Protein AF-W9V8A5-F1 (afdb_monomer_lite)

Structure (mmCIF, N/CA/C/O backbone):
data_AF-W9V8A5-F1
#
_entry.id   AF-W9V8A5-F1
#
loop_
_atom_site.group_PDB
_atom_site.id
_atom_site.type_symbol
_atom_site.label_atom_id
_atom_site.label_alt_id
_atom_site.label_comp_id
_atom_site.label_asym_id
_atom_site.label_entity_id
_atom_site.label_seq_id
_atom_site.pdbx_PDB_ins_code
_atom_site.Cartn_x
_atom_site.Cartn_y
_atom_site.Cartn_z
_atom_site.occupancy
_atom_site.B_iso_or_equiv
_atom_site.auth_seq_id
_atom_site.auth_comp_id
_atom_site.auth_asym_id
_atom_site.auth_atom_id
_atom_site.pdbx_PDB_model_num
ATOM 1 N N . MET A 1 1 ? -21.405 5.929 7.098 1.00 47.44 1 MET A N 1
ATOM 2 C CA . MET A 1 1 ? -20.508 4.922 6.496 1.00 47.44 1 MET A CA 1
ATOM 3 C C . MET A 1 1 ? -19.556 4.463 7.581 1.00 47.44 1 MET A C 1
ATOM 5 O O . MET A 1 1 ? -18.737 5.263 8.010 1.00 47.44 1 MET A O 1
ATOM 9 N N . THR A 1 2 ? -19.714 3.240 8.081 1.00 57.81 2 THR A N 1
ATOM 10 C CA . THR A 1 2 ? -18.760 2.646 9.027 1.00 57.81 2 THR A CA 1
ATOM 11 C C . THR A 1 2 ? -17.663 2.013 8.189 1.00 57.81 2 THR A C 1
ATOM 13 O O . THR A 1 2 ? -17.929 1.072 7.448 1.00 57.81 2 THR A O 1
ATOM 16 N N . ILE A 1 3 ? -16.465 2.584 8.217 1.00 60.41 3 ILE A N 1
ATOM 17 C CA . ILE A 1 3 ? -15.320 1.978 7.547 1.00 60.41 3 ILE A CA 1
ATOM 18 C C . ILE A 1 3 ? -14.731 0.967 8.525 1.00 60.41 3 ILE A C 1
ATOM 20 O O . ILE A 1 3 ? -14.275 1.335 9.606 1.00 60.41 3 ILE A O 1
ATOM 24 N N . GLU A 1 4 ? -14.776 -0.312 8.168 1.00 75.81 4 GLU A N 1
ATOM 25 C CA . GLU A 1 4 ? -14.168 -1.359 8.980 1.00 75.81 4 GLU A CA 1
ATOM 26 C C . GLU A 1 4 ? -12.642 -1.289 8.852 1.00 75.81 4 GLU A C 1
ATOM 28 O O . GLU A 1 4 ? -12.097 -1.280 7.746 1.00 75.81 4 GLU A O 1
ATOM 33 N N . VAL A 1 5 ? -11.935 -1.281 9.984 1.00 77.38 5 VAL A N 1
ATOM 34 C CA . VAL A 1 5 ? -10.460 -1.262 10.022 1.00 77.38 5 VAL A CA 1
ATOM 35 C C . VAL A 1 5 ? -9.863 -2.424 9.224 1.00 77.38 5 VAL A C 1
ATOM 37 O O . VAL A 1 5 ? -8.856 -2.253 8.545 1.00 77.38 5 VAL A O 1
ATOM 40 N N . GLY A 1 6 ? -10.526 -3.585 9.222 1.00 79.19 6 GLY A N 1
ATOM 41 C CA . GLY A 1 6 ? -10.126 -4.735 8.406 1.00 79.19 6 GLY A CA 1
ATOM 42 C C . GLY A 1 6 ? -10.168 -4.466 6.897 1.00 79.19 6 GLY A C 1
ATOM 43 O O . GLY A 1 6 ? -9.280 -4.917 6.171 1.00 79.19 6 GLY A O 1
ATOM 44 N N . ALA A 1 7 ? -11.143 -3.688 6.416 1.00 85.56 7 ALA A N 1
ATOM 45 C CA . ALA A 1 7 ? -11.234 -3.309 5.007 1.00 85.56 7 ALA A CA 1
ATOM 46 C C . ALA A 1 7 ? -10.115 -2.332 4.610 1.00 85.56 7 ALA A C 1
ATOM 48 O O . ALA A 1 7 ? -9.535 -2.474 3.534 1.00 85.56 7 ALA A O 1
ATOM 49 N N . LEU A 1 8 ? -9.763 -1.395 5.498 1.00 84.62 8 LEU A N 1
ATOM 50 C CA . LEU A 1 8 ? -8.642 -0.471 5.293 1.00 84.62 8 LEU A CA 1
ATOM 51 C C . LEU A 1 8 ? -7.296 -1.194 5.274 1.00 84.62 8 LEU A C 1
ATOM 53 O O . LEU A 1 8 ? -6.511 -0.975 4.357 1.00 84.62 8 LEU A O 1
ATOM 57 N N . LEU A 1 9 ? -7.060 -2.101 6.225 1.00 85.56 9 LEU A N 1
ATOM 58 C CA . LEU A 1 9 ? -5.851 -2.930 6.258 1.00 85.56 9 LEU A CA 1
ATOM 59 C C . LEU A 1 9 ? -5.725 -3.781 4.989 1.00 85.56 9 LEU A C 1
ATOM 61 O O . LEU A 1 9 ? -4.660 -3.838 4.383 1.00 85.56 9 LEU A O 1
ATOM 65 N N . SER A 1 10 ? -6.830 -4.377 4.537 1.00 88.31 10 SER A N 1
ATOM 66 C CA . SER A 1 10 ? -6.853 -5.165 3.300 1.00 88.31 10 SER A CA 1
ATOM 67 C C . SER A 1 10 ? -6.564 -4.313 2.061 1.00 88.31 10 SER A C 1
ATOM 69 O O . SER A 1 10 ? -5.875 -4.766 1.149 1.00 88.31 10 SER A O 1
ATOM 71 N N . ALA A 1 11 ? -7.094 -3.087 2.001 1.00 88.69 11 ALA A N 1
ATOM 72 C CA . ALA A 1 11 ? -6.797 -2.149 0.921 1.00 88.69 11 ALA A CA 1
ATOM 73 C C . ALA A 1 11 ? -5.322 -1.721 0.946 1.00 88.69 11 ALA A C 1
ATOM 75 O O . ALA A 1 11 ? -4.677 -1.709 -0.098 1.00 88.69 11 ALA A O 1
ATOM 76 N N . LEU A 1 12 ? -4.773 -1.460 2.136 1.00 89.75 12 LEU A N 1
ATOM 77 C CA . LEU A 1 12 ? -3.369 -1.112 2.329 1.00 89.75 12 LEU A CA 1
ATOM 78 C C . LEU A 1 12 ? -2.437 -2.208 1.792 1.00 89.75 12 LEU A C 1
ATOM 80 O O . LEU A 1 12 ? -1.559 -1.925 0.980 1.00 89.75 12 LEU A O 1
ATOM 84 N N . SER A 1 13 ? -2.674 -3.463 2.189 1.00 91.00 13 SER A N 1
ATOM 85 C CA . SER A 1 13 ? -1.879 -4.606 1.729 1.00 91.00 13 SER A CA 1
ATOM 86 C C . SER A 1 13 ? -1.966 -4.804 0.216 1.00 91.00 13 SER A C 1
ATOM 88 O O . SER A 1 13 ? -0.960 -5.107 -0.419 1.00 91.00 13 SER A O 1
ATOM 90 N N . LYS A 1 14 ? -3.142 -4.582 -0.388 1.00 91.69 14 LYS A N 1
ATOM 91 C CA . LYS A 1 14 ? -3.307 -4.662 -1.848 1.00 91.69 14 LYS A CA 1
ATOM 92 C C . LYS A 1 14 ? -2.484 -3.609 -2.585 1.00 91.69 14 LYS A C 1
ATOM 94 O O . LYS A 1 14 ? -1.873 -3.931 -3.603 1.00 91.69 14 LYS A O 1
ATOM 99 N N . GLU A 1 15 ? -2.471 -2.371 -2.096 1.00 90.06 15 GLU A N 1
ATOM 100 C CA . GLU A 1 15 ? -1.665 -1.307 -2.702 1.00 90.06 15 GLU A CA 1
ATOM 101 C C . GLU A 1 15 ? -0.165 -1.590 -2.549 1.00 90.06 15 GLU A C 1
ATOM 103 O O . GLU A 1 15 ? 0.579 -1.431 -3.515 1.00 90.06 15 GLU A O 1
ATOM 108 N N . GLU A 1 16 ? 0.273 -2.088 -1.388 1.00 92.50 16 GLU A N 1
ATOM 109 C CA . GLU A 1 16 ? 1.666 -2.491 -1.158 1.00 92.50 16 GLU A CA 1
ATOM 110 C C . GLU A 1 16 ? 2.111 -3.594 -2.129 1.00 92.50 16 GLU A C 1
ATOM 112 O O . GLU A 1 16 ? 3.130 -3.456 -2.810 1.00 92.50 16 GLU A O 1
ATOM 117 N N . GLU A 1 17 ? 1.321 -4.665 -2.257 1.00 94.31 17 GLU A N 1
ATOM 118 C CA . GLU A 1 17 ? 1.610 -5.748 -3.198 1.00 94.31 17 GLU A CA 1
ATOM 119 C C . GLU A 1 17 ? 1.629 -5.262 -4.650 1.00 94.31 17 GLU A C 1
ATOM 121 O O . GLU A 1 17 ? 2.464 -5.708 -5.438 1.00 94.31 17 GLU A O 1
ATOM 126 N N . ALA A 1 18 ? 0.724 -4.356 -5.028 1.00 92.06 18 ALA A N 1
ATOM 127 C CA . ALA A 1 18 ? 0.667 -3.811 -6.380 1.00 92.06 18 ALA A CA 1
ATOM 128 C C . ALA A 1 18 ? 1.890 -2.939 -6.702 1.00 92.06 18 ALA A C 1
ATOM 130 O O . ALA A 1 18 ? 2.448 -3.054 -7.793 1.00 92.06 18 ALA A O 1
ATOM 131 N N . ILE A 1 19 ? 2.326 -2.101 -5.757 1.00 93.00 19 ILE A N 1
ATOM 132 C CA . ILE A 1 19 ? 3.554 -1.302 -5.866 1.00 93.00 19 ILE A CA 1
ATOM 133 C C . ILE A 1 19 ? 4.763 -2.226 -6.005 1.00 93.00 19 ILE A C 1
ATOM 135 O O . ILE A 1 19 ? 5.559 -2.056 -6.926 1.00 93.00 19 ILE A O 1
ATOM 139 N N . LYS A 1 20 ? 4.870 -3.235 -5.134 1.00 93.50 20 LYS A N 1
ATOM 140 C CA . LYS A 1 20 ? 5.974 -4.195 -5.154 1.00 93.50 20 LYS A CA 1
ATOM 141 C C . LYS A 1 20 ? 6.039 -4.949 -6.481 1.00 93.50 20 LYS A C 1
ATOM 143 O O . LYS A 1 20 ? 7.079 -4.941 -7.124 1.00 93.50 20 LYS A O 1
ATOM 148 N N . LYS A 1 21 ? 4.910 -5.496 -6.947 1.00 93.56 21 LYS A N 1
ATOM 149 C CA . LYS A 1 21 ? 4.818 -6.169 -8.254 1.00 93.56 21 LYS A CA 1
ATOM 150 C C . LYS A 1 21 ? 5.227 -5.262 -9.408 1.00 93.56 21 LYS A C 1
ATOM 152 O O . LYS A 1 21 ? 5.863 -5.741 -10.331 1.00 93.56 21 LYS A O 1
ATOM 157 N N . LYS A 1 22 ? 4.869 -3.973 -9.365 1.00 89.50 22 LYS A N 1
ATOM 158 C CA . LYS A 1 22 ? 5.236 -3.005 -10.408 1.00 89.50 22 LYS A CA 1
ATOM 159 C C . LYS A 1 22 ? 6.740 -2.729 -10.430 1.00 89.50 22 LYS A C 1
ATOM 161 O O . LYS A 1 22 ? 7.280 -2.529 -11.504 1.00 89.50 22 LYS A O 1
ATOM 166 N N . ILE A 1 23 ? 7.394 -2.689 -9.270 1.00 90.06 23 ILE A N 1
ATOM 167 C CA . ILE A 1 23 ? 8.842 -2.447 -9.153 1.00 90.06 23 ILE A CA 1
ATOM 168 C C . ILE A 1 23 ? 9.646 -3.707 -9.499 1.00 90.06 23 ILE A C 1
ATOM 170 O O . ILE A 1 23 ? 10.693 -3.600 -10.129 1.00 90.06 23 ILE A O 1
ATOM 174 N N . ASP A 1 24 ? 9.149 -4.882 -9.105 1.00 93.94 24 ASP A N 1
ATOM 175 C CA . ASP A 1 24 ? 9.762 -6.185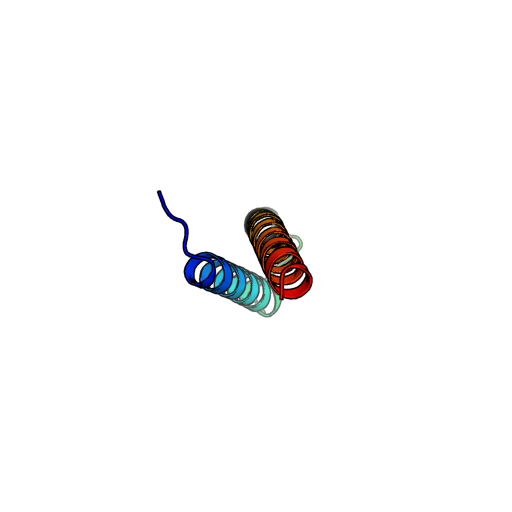 -9.393 1.00 93.94 24 ASP A CA 1
ATOM 176 C C . ASP A 1 24 ? 9.527 -6.646 -10.849 1.00 93.94 24 ASP A C 1
ATOM 178 O O . ASP A 1 24 ? 10.094 -7.654 -11.276 1.00 93.94 24 ASP A O 1
ATOM 182 N N . ASP A 1 25 ? 8.690 -5.938 -11.617 1.00 92.50 25 ASP A N 1
ATOM 183 C CA . ASP A 1 25 ? 8.430 -6.238 -13.025 1.00 92.50 25 ASP A CA 1
ATOM 184 C C . ASP A 1 25 ? 9.695 -5.956 -13.866 1.00 92.50 25 ASP A C 1
ATOM 186 O O . ASP A 1 25 ? 10.180 -4.822 -13.880 1.00 92.50 25 ASP A O 1
ATOM 190 N N . PRO A 1 26 ? 10.252 -6.946 -14.588 1.00 89.88 26 PRO A N 1
ATOM 191 C CA . PRO A 1 26 ? 11.437 -6.742 -15.422 1.00 89.88 26 PRO A CA 1
ATOM 192 C C . PRO A 1 26 ? 11.210 -5.763 -16.586 1.00 89.88 26 PRO A C 1
ATOM 194 O O . PRO A 1 26 ? 12.178 -5.203 -17.105 1.00 89.88 26 PRO A O 1
ATOM 197 N N . ASP A 1 27 ? 9.958 -5.530 -16.992 1.00 92.50 27 ASP A N 1
ATOM 198 C CA . ASP A 1 27 ? 9.586 -4.524 -17.991 1.00 92.50 27 ASP A CA 1
ATOM 199 C C . ASP A 1 27 ? 9.398 -3.123 -17.384 1.00 92.50 27 ASP A C 1
ATOM 201 O O . ASP A 1 27 ? 9.159 -2.148 -18.118 1.00 92.50 27 ASP A O 1
ATOM 205 N N . PHE A 1 28 ? 9.534 -2.987 -16.059 1.00 91.88 28 PHE A N 1
ATOM 206 C CA . PHE A 1 28 ? 9.457 -1.698 -15.397 1.00 91.88 28 PHE A CA 1
ATOM 207 C C . PHE A 1 28 ? 10.611 -0.793 -15.813 1.00 91.88 28 PHE A C 1
ATOM 209 O O . PHE A 1 28 ? 11.794 -1.108 -15.665 1.00 91.88 28 PHE A O 1
ATOM 216 N N . LYS A 1 29 ? 10.261 0.393 -16.309 1.00 93.12 29 LYS A N 1
ATOM 217 C CA . LYS A 1 29 ? 11.232 1.405 -16.723 1.00 93.12 29 LYS A CA 1
ATOM 218 C C . LYS A 1 29 ? 10.992 2.680 -15.941 1.00 93.12 29 LYS A C 1
ATOM 220 O O . LYS A 1 29 ? 10.065 3.425 -16.232 1.00 93.12 29 LYS A O 1
ATOM 225 N N . ALA A 1 30 ? 11.894 2.987 -15.011 1.00 86.75 30 ALA A N 1
ATOM 226 C CA . ALA A 1 30 ? 11.848 4.235 -14.245 1.00 86.75 30 ALA A CA 1
ATOM 227 C C . ALA A 1 30 ? 12.013 5.499 -15.117 1.00 86.75 30 ALA A C 1
ATOM 229 O O . ALA A 1 30 ? 11.712 6.606 -14.683 1.00 86.75 30 ALA A O 1
ATOM 230 N N . THR A 1 31 ? 12.496 5.354 -16.352 1.00 91.88 31 THR A N 1
ATOM 231 C CA . THR A 1 31 ? 12.562 6.443 -17.337 1.00 91.88 31 THR A CA 1
ATOM 232 C C . THR A 1 31 ? 11.253 6.629 -18.106 1.00 91.88 31 THR A C 1
ATOM 234 O O . THR A 1 31 ? 11.055 7.677 -18.720 1.00 91.88 31 THR A O 1
ATOM 237 N N . ASP A 1 32 ? 10.344 5.650 -18.066 1.00 94.06 32 ASP A N 1
ATOM 238 C CA . ASP A 1 32 ? 9.016 5.765 -18.653 1.00 94.06 32 ASP A CA 1
ATOM 239 C C . ASP A 1 32 ? 8.127 6.610 -17.733 1.00 94.06 32 ASP A C 1
ATOM 241 O O . ASP A 1 32 ? 7.729 6.206 -16.635 1.00 94.06 32 ASP A O 1
ATOM 245 N N . SER A 1 33 ? 7.814 7.824 -18.187 1.00 92.44 33 SER A N 1
ATOM 246 C CA . SER A 1 33 ? 7.052 8.793 -17.398 1.00 92.44 33 SER A CA 1
ATOM 247 C C . SER A 1 33 ? 5.644 8.305 -17.052 1.00 92.44 33 SER A C 1
ATOM 249 O O . SER A 1 33 ? 5.110 8.692 -16.015 1.00 92.44 33 SER A O 1
ATOM 251 N N . LYS A 1 34 ? 5.039 7.441 -17.876 1.00 93.50 34 LYS A N 1
ATOM 252 C CA . LYS A 1 34 ? 3.705 6.891 -17.616 1.00 93.50 34 LYS A CA 1
ATOM 253 C C . LYS A 1 34 ? 3.764 5.848 -16.505 1.00 93.50 34 LYS A C 1
ATOM 255 O O . LYS A 1 34 ? 2.922 5.871 -15.609 1.00 93.50 34 LYS A O 1
ATOM 260 N N . GLN A 1 35 ? 4.765 4.970 -16.531 1.00 92.44 35 GLN A N 1
ATOM 261 C CA . GLN A 1 35 ? 4.959 3.972 -15.480 1.00 92.44 35 GLN A CA 1
ATOM 262 C C . GLN A 1 35 ? 5.320 4.618 -14.140 1.00 92.44 35 GLN A C 1
ATOM 264 O O . GLN A 1 35 ? 4.755 4.242 -13.112 1.00 92.44 35 GLN A O 1
ATOM 269 N N . MET A 1 36 ? 6.189 5.633 -14.150 1.00 93.94 36 MET A N 1
ATOM 270 C CA . MET A 1 36 ? 6.518 6.397 -12.945 1.00 93.94 36 MET A CA 1
ATOM 271 C C . MET A 1 36 ? 5.319 7.158 -12.389 1.00 93.94 36 MET A C 1
ATOM 273 O O . MET A 1 36 ? 5.121 7.165 -11.177 1.00 93.94 36 MET A O 1
ATOM 277 N N . LEU A 1 37 ? 4.495 7.767 -13.248 1.00 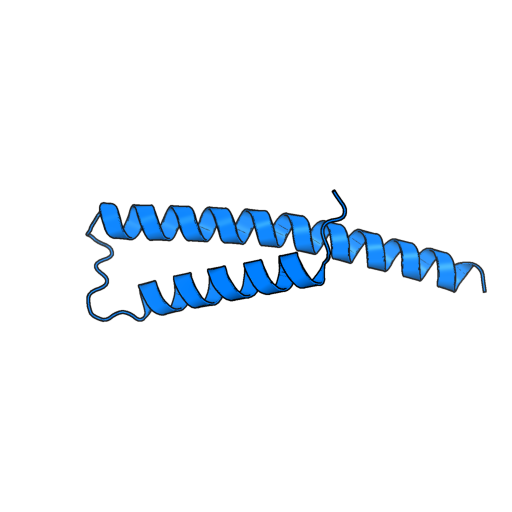94.12 37 LEU A N 1
ATOM 278 C CA . LEU A 1 37 ? 3.274 8.442 -12.812 1.00 94.12 37 LEU A CA 1
ATOM 279 C C . LEU A 1 37 ? 2.288 7.454 -12.173 1.00 94.12 37 LEU A C 1
ATOM 281 O O . LEU A 1 37 ? 1.726 7.743 -11.120 1.00 94.12 37 LEU A O 1
ATOM 285 N N . GLU A 1 38 ? 2.105 6.270 -12.766 1.00 92.56 38 GLU A N 1
ATOM 286 C CA . GLU A 1 38 ? 1.257 5.223 -12.185 1.00 92.56 38 GLU A CA 1
ATOM 287 C C . GLU A 1 38 ? 1.778 4.768 -10.816 1.00 92.56 38 GLU A C 1
ATOM 289 O O . GLU A 1 38 ? 1.004 4.651 -9.866 1.00 92.56 38 GLU A O 1
ATOM 294 N N . LEU A 1 39 ? 3.093 4.565 -10.695 1.00 92.69 39 LEU A N 1
ATOM 295 C CA . LEU A 1 39 ? 3.726 4.188 -9.437 1.00 92.69 39 LEU A CA 1
ATOM 296 C C . LEU A 1 39 ? 3.561 5.283 -8.371 1.00 92.69 39 LEU A C 1
ATOM 298 O O . LEU A 1 39 ? 3.198 4.978 -7.238 1.00 92.69 39 LEU A O 1
ATOM 302 N N . GLN A 1 40 ? 3.748 6.558 -8.730 1.00 92.81 40 GLN A N 1
ATOM 303 C CA . GLN A 1 40 ? 3.535 7.692 -7.823 1.00 92.81 40 GLN A CA 1
ATOM 304 C C . GLN A 1 40 ? 2.085 7.791 -7.339 1.00 92.81 40 GLN A C 1
ATOM 306 O O . GLN A 1 40 ? 1.857 7.998 -6.147 1.00 92.81 40 GLN A O 1
ATOM 311 N N . MET A 1 41 ? 1.102 7.606 -8.227 1.00 93.69 41 MET A N 1
ATOM 312 C CA . MET A 1 41 ? -0.313 7.602 -7.837 1.00 93.69 41 MET A CA 1
ATOM 313 C C . MET A 1 41 ? -0.618 6.482 -6.839 1.00 93.69 41 MET A C 1
ATOM 315 O O . MET A 1 41 ? -1.274 6.727 -5.827 1.00 93.69 41 MET A O 1
ATOM 319 N N . ARG A 1 42 ? -0.097 5.272 -7.080 1.00 92.00 42 ARG A N 1
ATOM 320 C CA . ARG A 1 42 ? -0.250 4.134 -6.158 1.00 92.00 42 ARG A CA 1
ATOM 321 C C . ARG A 1 42 ? 0.411 4.400 -4.809 1.00 92.00 42 ARG A C 1
ATOM 323 O O . ARG A 1 42 ? -0.207 4.174 -3.775 1.00 92.00 42 ARG A O 1
ATOM 330 N N . PHE A 1 43 ? 1.625 4.951 -4.799 1.00 92.44 43 PHE A N 1
ATOM 331 C CA . PHE A 1 43 ? 2.292 5.351 -3.557 1.00 92.44 43 PHE A CA 1
ATOM 332 C C . PHE A 1 43 ? 1.502 6.408 -2.784 1.00 92.44 43 PHE A C 1
ATOM 334 O O . PHE A 1 43 ? 1.382 6.305 -1.565 1.00 92.44 43 PHE A O 1
ATOM 341 N N . SER A 1 44 ? 0.937 7.403 -3.471 1.00 93.44 44 SER A N 1
ATOM 342 C CA . SER A 1 44 ? 0.094 8.419 -2.835 1.00 93.44 44 SER A CA 1
ATOM 343 C C . SER A 1 44 ? -1.150 7.791 -2.201 1.00 93.44 44 SER A C 1
ATOM 345 O O . SER A 1 44 ? -1.469 8.084 -1.049 1.00 93.44 44 SER A O 1
ATOM 347 N N . ASN A 1 45 ? -1.801 6.863 -2.907 1.00 91.75 45 ASN A N 1
ATOM 348 C CA . ASN A 1 45 ? -2.949 6.120 -2.392 1.00 91.75 45 ASN A CA 1
ATOM 349 C C . ASN A 1 45 ? -2.579 5.273 -1.159 1.00 91.75 45 ASN A C 1
ATOM 351 O O . ASN A 1 45 ? -3.253 5.335 -0.131 1.00 91.75 45 ASN A O 1
ATOM 355 N N . TYR A 1 46 ? -1.452 4.557 -1.216 1.00 91.69 46 TYR A N 1
ATOM 356 C CA . TYR A 1 46 ? -0.911 3.808 -0.081 1.00 91.69 46 TYR A CA 1
ATOM 357 C C . TYR A 1 46 ? -0.644 4.711 1.135 1.00 91.69 46 TYR A C 1
ATOM 359 O O . TYR A 1 46 ? -1.029 4.373 2.254 1.00 91.69 46 TYR A O 1
ATOM 367 N N . GLN A 1 47 ? -0.037 5.886 0.938 1.00 91.56 47 GLN A N 1
ATOM 368 C CA . GLN A 1 47 ? 0.222 6.841 2.022 1.00 91.56 47 GLN A CA 1
ATOM 369 C C . GLN A 1 47 ? -1.066 7.361 2.667 1.00 91.56 47 GLN A C 1
ATOM 371 O O . GLN A 1 47 ? -1.144 7.439 3.894 1.00 91.56 47 GLN A O 1
ATOM 376 N N . GLN A 1 48 ? -2.086 7.680 1.866 1.00 90.62 48 GLN A N 1
ATOM 377 C CA . GLN A 1 48 ? -3.382 8.123 2.384 1.00 90.62 48 GLN A CA 1
ATOM 378 C C . GLN A 1 48 ? -4.046 7.030 3.229 1.00 90.62 48 GLN A C 1
ATOM 380 O O . GLN A 1 48 ? -4.450 7.286 4.365 1.00 90.62 48 GLN A O 1
ATOM 385 N N . LEU A 1 49 ? -4.094 5.799 2.713 1.00 88.69 49 LEU A N 1
ATOM 386 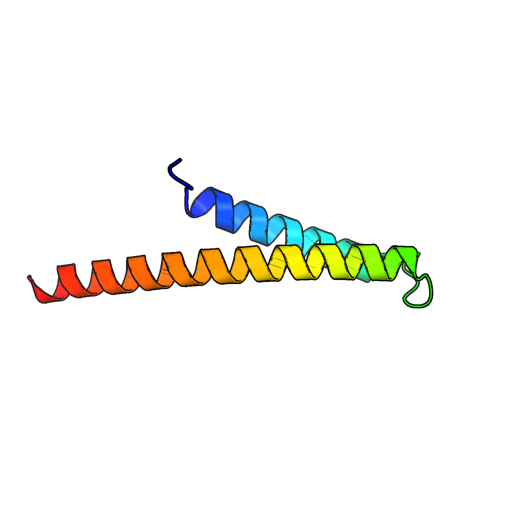C CA . LEU A 1 49 ? -4.643 4.652 3.437 1.00 88.69 49 LEU A CA 1
ATOM 387 C C . LEU A 1 49 ? -3.854 4.353 4.721 1.00 88.69 49 LEU A C 1
ATOM 389 O O . LEU A 1 49 ? -4.460 4.067 5.755 1.00 88.69 49 LEU A O 1
ATOM 393 N N . SER A 1 50 ? -2.524 4.471 4.690 1.00 89.94 50 SER A N 1
ATOM 394 C CA . SER A 1 50 ? -1.650 4.262 5.853 1.00 89.94 50 SER A CA 1
ATOM 395 C C . SER A 1 50 ? -1.903 5.296 6.946 1.00 89.94 50 SER A C 1
ATOM 397 O O . SER A 1 50 ? -2.028 4.942 8.121 1.00 89.94 50 SER A O 1
ATOM 399 N N . GLY A 1 51 ? -2.055 6.567 6.562 1.00 89.25 51 GLY A N 1
ATOM 400 C CA . GLY A 1 51 ? -2.378 7.654 7.484 1.00 89.25 51 GLY A CA 1
ATOM 401 C C . GLY A 1 51 ? -3.735 7.457 8.158 1.00 89.25 51 GLY A C 1
ATOM 402 O O . GLY A 1 51 ? -3.825 7.522 9.384 1.00 89.25 51 GLY A O 1
ATOM 403 N N . ILE A 1 52 ? -4.773 7.137 7.375 1.00 86.56 52 ILE A N 1
ATOM 404 C CA . ILE A 1 52 ? -6.123 6.854 7.895 1.00 86.56 52 ILE A CA 1
ATOM 405 C C . ILE A 1 52 ? -6.094 5.650 8.844 1.00 86.56 52 ILE A C 1
ATOM 407 O O . ILE A 1 52 ? -6.623 5.718 9.952 1.00 86.56 52 ILE A O 1
ATOM 411 N N . THR A 1 53 ? -5.446 4.556 8.436 1.00 85.31 53 THR A N 1
ATOM 412 C CA . THR A 1 53 ? -5.356 3.332 9.244 1.00 85.31 53 THR A CA 1
ATOM 413 C C . THR A 1 53 ? -4.624 3.599 10.559 1.00 85.31 53 THR A C 1
ATOM 415 O O . THR A 1 53 ? -5.091 3.188 11.619 1.00 85.31 53 THR A O 1
ATOM 418 N N . SER A 1 54 ? -3.510 4.333 10.510 1.00 87.12 54 SER A N 1
ATOM 419 C CA . SER A 1 54 ? -2.709 4.672 11.691 1.00 87.12 54 SER A CA 1
ATOM 420 C C . SER A 1 54 ? -3.471 5.561 12.675 1.00 87.12 54 SER A C 1
ATOM 422 O O . SER A 1 54 ? -3.397 5.326 13.881 1.00 87.12 54 SER A O 1
ATOM 424 N N . ALA A 1 55 ? -4.237 6.540 12.179 1.00 87.38 55 ALA A N 1
ATOM 425 C CA . ALA A 1 55 ? -5.102 7.375 13.011 1.00 87.38 55 ALA A CA 1
ATOM 426 C C . ALA A 1 55 ? -6.154 6.527 13.741 1.00 87.38 55 ALA A C 1
ATOM 428 O O . ALA A 1 55 ? -6.259 6.594 14.963 1.00 87.38 55 ALA A O 1
ATOM 429 N N . ILE A 1 56 ? -6.848 5.638 13.021 1.00 85.50 56 ILE A N 1
ATOM 430 C CA . ILE A 1 56 ? -7.875 4.781 13.627 1.00 85.50 56 ILE A CA 1
ATOM 431 C C . ILE A 1 56 ? -7.269 3.808 14.649 1.00 85.50 56 ILE A C 1
ATOM 433 O O . ILE A 1 56 ? -7.831 3.614 15.725 1.00 85.50 56 ILE A O 1
ATOM 437 N N . VAL A 1 57 ? -6.113 3.204 14.358 1.00 85.19 57 VAL A N 1
ATOM 438 C CA . VAL A 1 57 ? -5.419 2.320 15.313 1.00 85.19 57 VAL A CA 1
ATOM 439 C C . VAL A 1 57 ? -4.979 3.092 16.562 1.00 85.19 57 VAL A C 1
ATOM 441 O O . VAL A 1 57 ? -5.091 2.569 17.673 1.00 85.19 57 VAL A O 1
ATOM 444 N N . SER A 1 58 ? -4.513 4.334 16.405 1.00 87.81 58 SER A N 1
ATOM 445 C CA . SER A 1 58 ? -4.177 5.210 17.530 1.00 87.81 58 SER A CA 1
ATOM 446 C C . SER A 1 58 ? -5.402 5.509 18.398 1.00 87.81 58 SER A C 1
ATOM 448 O O . SER A 1 58 ? -5.334 5.338 19.617 1.00 87.81 58 SER A O 1
ATOM 450 N N . ASP A 1 59 ? -6.531 5.872 17.789 1.00 86.88 59 ASP A N 1
ATOM 451 C CA . ASP A 1 59 ? -7.782 6.156 18.501 1.00 86.88 59 ASP A CA 1
ATOM 452 C C . ASP A 1 59 ? -8.300 4.918 19.246 1.00 86.88 59 ASP A C 1
ATOM 454 O O . ASP A 1 59 ? -8.671 4.999 20.419 1.00 86.88 59 ASP A O 1
ATOM 458 N N . LEU A 1 60 ? -8.245 3.740 18.615 1.00 84.62 60 LEU A N 1
ATOM 459 C CA . LEU A 1 60 ? -8.593 2.468 19.255 1.00 84.62 60 LEU A CA 1
ATOM 460 C C . LEU A 1 60 ? -7.676 2.154 20.442 1.00 84.62 60 LEU A C 1
ATOM 462 O O . LEU A 1 60 ? -8.151 1.700 21.485 1.00 84.62 60 LEU A O 1
ATOM 466 N N . LYS A 1 61 ? -6.370 2.417 20.319 1.00 86.12 61 LYS A N 1
ATOM 467 C CA . LYS A 1 61 ? -5.408 2.229 21.412 1.00 86.12 61 LYS A CA 1
ATOM 468 C C . LYS A 1 61 ? -5.698 3.173 22.580 1.00 86.12 61 LYS A C 1
ATOM 470 O O . LYS A 1 61 ? -5.665 2.728 23.725 1.00 86.12 61 LYS A O 1
ATOM 475 N N . GLN A 1 62 ? -6.005 4.441 22.309 1.00 87.25 62 GLN A N 1
ATOM 476 C CA . GLN A 1 62 ? -6.382 5.409 23.345 1.00 87.25 62 GLN A CA 1
ATOM 477 C C . GLN A 1 62 ? -7.693 5.016 24.034 1.00 87.25 62 GLN A C 1
ATOM 479 O O . GLN A 1 62 ? -7.763 5.019 25.263 1.00 87.25 62 GLN A O 1
ATOM 484 N N . ALA A 1 63 ? -8.705 4.604 23.266 1.00 83.38 63 ALA A N 1
ATOM 485 C CA . ALA A 1 63 ? -9.965 4.112 23.811 1.00 83.38 63 ALA A CA 1
ATOM 486 C C . ALA A 1 63 ? -9.747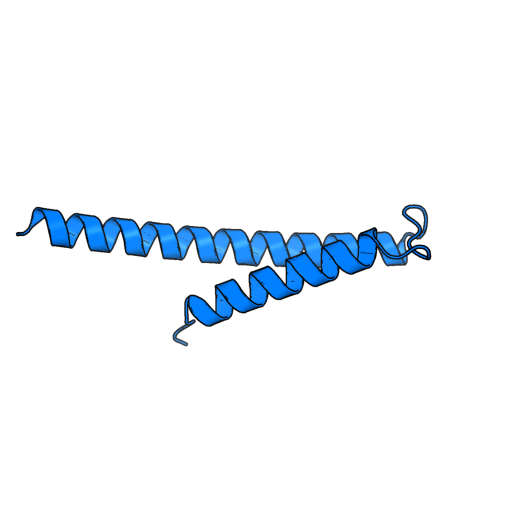 2.884 24.713 1.00 83.38 63 ALA A C 1
ATOM 488 O O . ALA A 1 63 ? -10.262 2.841 25.829 1.00 83.38 63 ALA A O 1
ATOM 489 N N . ALA A 1 64 ? -8.922 1.924 24.280 1.00 83.88 64 ALA A N 1
A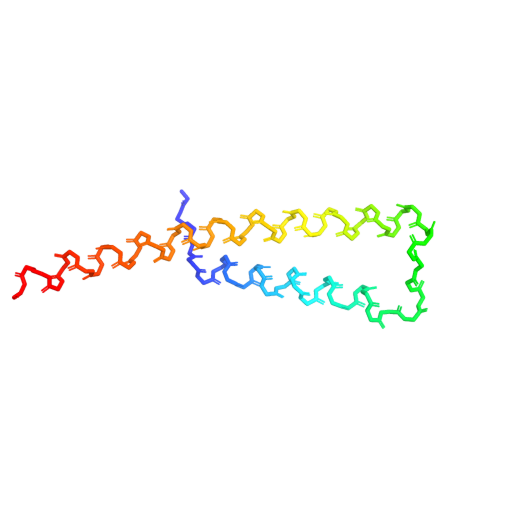TOM 490 C CA . ALA A 1 64 ? -8.572 0.752 25.080 1.00 83.88 64 ALA A CA 1
ATOM 491 C C . ALA A 1 64 ? -7.831 1.126 26.377 1.00 83.88 64 ALA A C 1
ATOM 493 O O . ALA A 1 64 ? -8.146 0.594 27.438 1.00 83.88 64 ALA A O 1
ATOM 494 N N . GLN A 1 65 ? -6.890 2.074 26.327 1.00 82.00 65 GLN A N 1
ATOM 495 C CA . GLN A 1 65 ? -6.189 2.565 27.520 1.00 82.00 65 GLN A CA 1
ATOM 496 C C . GLN A 1 65 ? -7.133 3.263 28.510 1.00 82.00 65 GLN A C 1
ATOM 498 O O . GLN A 1 65 ? -7.027 3.034 29.714 1.00 82.00 65 GLN A O 1
ATOM 503 N N . GLY A 1 66 ? -8.083 4.062 28.018 1.00 75.94 66 GLY A N 1
ATOM 504 C CA . GLY A 1 66 ? -9.093 4.716 28.855 1.00 75.94 66 GLY A CA 1
ATOM 505 C C . GLY A 1 66 ? -10.074 3.739 29.512 1.00 75.94 66 GLY A C 1
ATOM 506 O O . GLY A 1 66 ? -10.567 4.015 30.605 1.00 75.94 66 GLY A O 1
ATOM 507 N N . VAL A 1 67 ? -10.337 2.588 28.882 1.00 72.75 67 VAL A N 1
ATOM 508 C CA . VAL A 1 67 ? -11.094 1.486 29.498 1.00 72.75 67 VAL A CA 1
ATOM 509 C C . VAL A 1 67 ? -10.257 0.802 30.578 1.00 72.75 67 VAL A C 1
ATOM 511 O O . VAL A 1 67 ? -10.751 0.630 31.684 1.00 72.75 67 VAL A O 1
ATOM 514 N N . ILE A 1 68 ? -8.987 0.481 30.304 1.00 65.75 68 ILE A N 1
ATOM 515 C CA . ILE A 1 68 ? -8.095 -0.194 31.264 1.00 65.75 68 ILE A CA 1
ATOM 51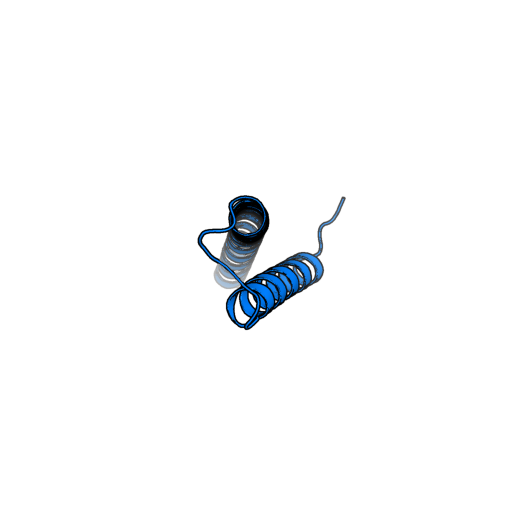6 C C . ILE A 1 68 ? -7.845 0.659 32.521 1.00 65.75 68 ILE A C 1
ATOM 518 O O . ILE A 1 68 ? -7.757 0.107 33.607 1.00 65.75 68 ILE A O 1
ATOM 522 N N . GLN A 1 69 ? -7.774 1.990 32.412 1.00 59.19 69 GLN A N 1
ATOM 523 C CA . GLN A 1 69 ? -7.603 2.880 33.574 1.00 59.19 69 GLN A CA 1
ATOM 524 C C . GLN A 1 69 ? -8.856 3.043 34.451 1.00 59.19 69 GLN A C 1
ATOM 526 O O . GLN A 1 69 ? -8.759 3.599 35.543 1.00 59.19 69 GLN A O 1
ATOM 531 N N . LYS A 1 70 ? -10.032 2.616 33.976 1.00 55.69 70 LYS A N 1
ATOM 532 C CA . LYS A 1 70 ? -11.294 2.670 34.733 1.00 55.69 70 LYS A CA 1
ATOM 533 C C . LYS A 1 70 ? -11.640 1.351 35.437 1.00 55.69 70 LYS A C 1
ATOM 535 O O . LYS A 1 70 ? -12.705 1.289 36.052 1.00 55.69 70 LYS A O 1
ATOM 540 N N . VAL A 1 71 ? -10.782 0.332 35.335 1.00 49.88 71 VAL A N 1
ATOM 541 C CA . VAL A 1 71 ? -10.907 -0.962 36.032 1.00 49.88 71 VAL A CA 1
ATOM 542 C C . VAL A 1 71 ? -9.963 -1.004 37.224 1.00 49.88 71 VAL A C 1
ATOM 544 O O . VAL A 1 71 ? -8.807 -0.554 37.066 1.00 49.88 71 VAL A O 1
#

Organism: NCBI:txid1249627

Sequence (71 aa):
MTIEVGALLSALSKEEEAIKKKIDDPDFKATDSKQMLELQMRFSNYQQLSGITSAIVSDLKQAAQGVIQKV

Radius of gyration: 17.14 Å; chains: 1; bounding box: 33×16×55 Å

InterPro domains:
  IPR021123 Type III secretion, needle-protein-like [PF09392] (7-70)
  IPR037203 Type III secretion, needle-protein-like superfamily [SSF140129] (5-66)

Secondary structure (DSSP, 8-state):
----HHHHHHHHHHHHHHHHHHHS-TT--TT-HHHHHHHHHHHHHHHHHHHHHHHHHHHHHHHHHHHHTT-

Foldseek 3Di:
DDDDLVNLVVVLVVLVVVLVCLVPDPPRDPPPPVSVVVSVVSVVVNVVSVVVSVVVVVVVVVVVVVVVVVD

pLDDT: mean 85.72, std 10.85, range [47.44, 94.31]